Protein AF-A0A957MF34-F1 (afdb_monomer)

Sequence (124 aa):
MRLHYASLLFFAMLLAACTPAQPPREAPPSAVTADSTAGAGEATAAPEETQPAATESVAVELPTPTPAPPVEAIATLAPDAVQLRLEPAYQGFELPVFFTDAGDGSGRHFVVEKTGKIWVIDGG

Foldseek 3Di:
DVVVVVVVVVVVVVVVVPDDDDDDDDDDDDDDDDDDDDDDDDDDDDDDDDDDDDDPPDPPDDPDDDDDPPDPDDDDDDVVVDDDDDDDPDDDAAQWDDKDAPVPPQCWIWTAHPVRDIDIDGND

pLDDT: mean 78.26, std 16.1, range [44.41, 98.56]

Nearest PDB structures (foldseek):
  1j9o-assembly1_A  TM=5.201E-01  e=4.264E+00  Homo sapiens
  7kra-assembly1_A  TM=6.208E-01  e=7.629E+00  Saccharomyces cerevisiae

Structure (mmCIF, N/CA/C/O backbone):
data_AF-A0A957MF34-F1
#
_entry.id   AF-A0A957MF34-F1
#
loop_
_atom_site.group_PDB
_atom_site.id
_atom_site.type_symbol
_atom_site.label_atom_id
_atom_site.label_alt_id
_atom_site.label_comp_id
_atom_site.label_asym_id
_atom_site.label_entity_id
_atom_site.label_seq_id
_atom_site.pdbx_PDB_ins_code
_atom_site.Cartn_x
_atom_site.Cartn_y
_atom_site.Cartn_z
_atom_site.occupancy
_atom_site.B_iso_or_equiv
_atom_site.auth_seq_id
_atom_site.auth_comp_id
_atom_site.auth_asym_id
_atom_site.auth_atom_id
_atom_site.pdbx_PDB_model_num
ATOM 1 N N . MET A 1 1 ? -51.744 -18.981 17.289 1.00 60.44 1 MET A N 1
ATOM 2 C CA . MET A 1 1 ? -51.470 -17.542 17.042 1.00 60.44 1 MET A CA 1
ATOM 3 C C . MET A 1 1 ? -50.810 -16.832 18.230 1.00 60.44 1 MET A C 1
ATOM 5 O O . MET A 1 1 ? -49.760 -16.241 18.027 1.00 60.44 1 MET A O 1
ATOM 9 N N . ARG A 1 2 ? -51.325 -16.929 19.469 1.00 66.88 2 ARG A N 1
ATOM 10 C CA . ARG A 1 2 ? -50.745 -16.235 20.648 1.00 66.88 2 ARG A CA 1
ATOM 11 C C . ARG A 1 2 ? -49.301 -16.635 21.008 1.00 66.88 2 ARG A C 1
ATOM 13 O O . ARG A 1 2 ? -48.509 -15.773 21.364 1.00 66.88 2 ARG A O 1
ATOM 20 N N . LEU A 1 3 ? -48.938 -17.910 20.839 1.00 68.06 3 LEU A N 1
ATOM 21 C CA . LEU A 1 3 ? -47.586 -18.410 21.146 1.00 68.06 3 LEU A CA 1
ATOM 22 C C . LEU A 1 3 ? -46.520 -17.940 20.136 1.00 68.06 3 LEU A C 1
ATOM 24 O O . LEU A 1 3 ? -45.370 -17.725 20.500 1.00 68.06 3 LEU A O 1
ATOM 28 N N . HIS A 1 4 ? -46.915 -17.724 18.877 1.00 70.00 4 HIS A N 1
ATOM 29 C CA . HIS A 1 4 ? -46.011 -17.224 17.835 1.00 70.00 4 HIS A CA 1
ATOM 30 C C . HIS A 1 4 ? -45.752 -15.722 18.012 1.00 70.00 4 HIS A C 1
ATOM 32 O O . HIS A 1 4 ? -44.627 -15.275 17.841 1.00 70.00 4 HIS A O 1
ATOM 38 N N . TYR A 1 5 ? -46.763 -14.962 18.452 1.00 76.12 5 TYR A N 1
ATOM 39 C CA . TYR A 1 5 ? -46.617 -13.544 18.798 1.00 76.12 5 TYR A CA 1
ATOM 40 C C . TYR A 1 5 ? -45.662 -13.319 19.978 1.00 76.12 5 TYR A C 1
ATOM 42 O O . TYR A 1 5 ? -44.847 -12.402 19.941 1.00 76.12 5 TYR A O 1
ATOM 50 N N . ALA A 1 6 ? -45.727 -14.179 21.001 1.00 76.06 6 ALA A N 1
ATOM 51 C CA . ALA A 1 6 ? -44.816 -14.118 22.143 1.00 76.06 6 ALA A CA 1
ATOM 52 C C . ALA A 1 6 ? -43.359 -14.402 21.735 1.00 76.06 6 ALA A C 1
ATOM 54 O O . ALA A 1 6 ? -42.451 -13.702 22.174 1.00 76.06 6 ALA A O 1
ATOM 55 N N . SER A 1 7 ? -43.141 -15.377 20.845 1.00 76.50 7 SER A N 1
ATOM 56 C CA . SER A 1 7 ? -41.809 -15.691 20.312 1.00 76.50 7 SER A CA 1
ATOM 57 C C . SER A 1 7 ? -41.245 -14.555 19.447 1.00 76.50 7 SER A C 1
ATOM 59 O O . SER A 1 7 ? -40.072 -14.211 19.584 1.00 76.50 7 SER A O 1
ATOM 61 N N . LEU A 1 8 ? -42.087 -13.912 18.630 1.00 80.56 8 LEU A N 1
ATOM 62 C CA . LEU A 1 8 ? -41.690 -12.784 17.780 1.00 80.56 8 LEU A CA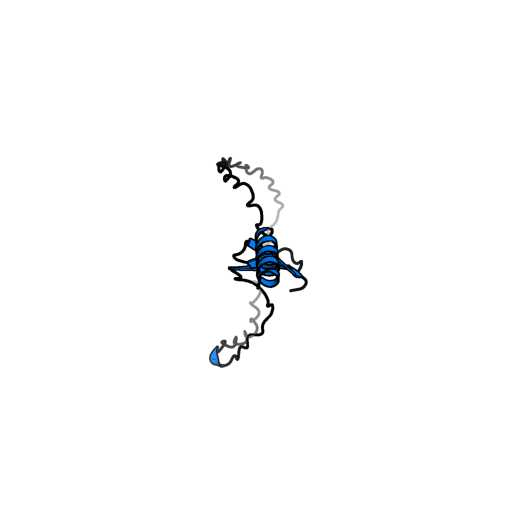 1
ATOM 63 C C . LEU A 1 8 ? -41.318 -11.538 18.601 1.00 80.56 8 LEU A C 1
ATOM 65 O O . LEU A 1 8 ? -40.323 -10.880 18.307 1.00 80.56 8 LEU A O 1
ATOM 69 N N . LEU A 1 9 ? -42.072 -11.251 19.670 1.00 80.12 9 LEU A N 1
ATOM 70 C CA . LEU A 1 9 ? -41.762 -10.161 20.601 1.00 80.12 9 LEU A CA 1
ATOM 71 C C . LEU A 1 9 ? -40.455 -10.402 21.366 1.00 80.12 9 LEU A C 1
ATOM 73 O O . LEU A 1 9 ? -39.671 -9.473 21.544 1.00 80.12 9 LEU A O 1
ATOM 77 N N . PHE A 1 10 ? -40.194 -11.643 21.782 1.00 77.31 10 PHE A N 1
ATOM 78 C CA . PHE A 1 10 ? -38.958 -11.987 22.487 1.00 77.31 10 PHE A CA 1
ATOM 79 C C . PHE A 1 10 ? -37.729 -11.856 21.575 1.00 77.31 10 PHE A C 1
ATOM 81 O O . PHE A 1 10 ? -36.713 -11.295 21.980 1.00 77.31 10 PHE A O 1
ATOM 88 N N . PHE A 1 11 ? -37.842 -12.292 20.316 1.00 77.31 11 PHE A N 1
ATOM 89 C CA . PHE A 1 11 ? -36.766 -12.165 19.331 1.00 77.31 11 PHE A CA 1
ATOM 90 C C . PHE A 1 11 ? -36.462 -10.696 18.986 1.00 77.31 11 PHE A C 1
ATOM 92 O O . PHE A 1 11 ? -35.298 -10.312 18.897 1.00 77.31 11 PHE A O 1
ATOM 99 N N . ALA A 1 12 ? -37.492 -9.848 18.879 1.00 77.50 12 ALA A N 1
ATOM 100 C CA . ALA A 1 12 ? -37.321 -8.410 18.658 1.00 77.50 12 ALA A CA 1
ATOM 101 C C . ALA A 1 12 ? -36.610 -7.702 19.830 1.00 77.50 12 ALA A C 1
ATOM 103 O O . ALA A 1 12 ? -35.787 -6.817 19.603 1.00 77.50 12 ALA A O 1
ATOM 104 N N . MET A 1 13 ? -36.874 -8.118 21.075 1.00 72.94 13 MET A N 1
ATOM 105 C CA . MET A 1 13 ? -36.189 -7.605 22.273 1.00 72.94 13 MET A CA 1
ATOM 106 C C . MET A 1 13 ? -34.694 -7.970 22.298 1.00 72.94 13 MET A C 1
ATOM 108 O O . MET A 1 13 ? -33.869 -7.145 22.682 1.00 72.94 13 MET A O 1
ATOM 112 N N . LEU A 1 14 ? -34.329 -9.173 21.839 1.00 71.31 14 LEU A N 1
ATOM 113 C CA . LEU A 1 14 ? -32.932 -9.624 21.769 1.00 71.31 14 LEU A CA 1
ATOM 114 C C . LEU A 1 14 ? -32.097 -8.861 20.726 1.00 71.31 14 LEU A C 1
ATOM 116 O O . LEU A 1 14 ? -30.909 -8.645 20.947 1.00 71.31 14 LEU A O 1
ATOM 120 N N . LEU A 1 15 ? -32.707 -8.404 19.629 1.00 67.00 15 LEU A N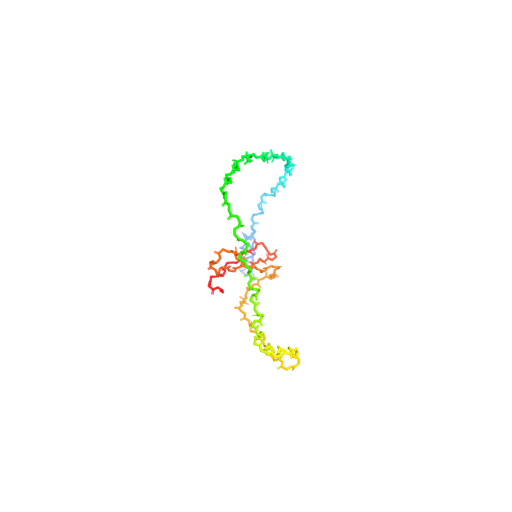 1
ATOM 121 C CA . LEU A 1 15 ? -32.020 -7.637 18.578 1.00 67.00 15 LEU A CA 1
ATOM 122 C C . LEU A 1 15 ? -31.691 -6.188 18.987 1.00 67.00 15 LEU A C 1
ATOM 124 O O . LEU A 1 15 ? -30.749 -5.606 18.455 1.00 67.00 15 LEU A O 1
ATOM 128 N N . ALA A 1 16 ? -32.420 -5.601 19.943 1.00 62.84 16 ALA A N 1
ATOM 129 C CA . ALA A 1 16 ? -32.213 -4.213 20.374 1.00 62.84 16 ALA A CA 1
ATOM 130 C C . ALA A 1 16 ? -31.030 -4.025 21.348 1.00 62.84 16 ALA A C 1
ATOM 132 O O . ALA A 1 16 ? -30.572 -2.901 21.555 1.00 62.84 16 ALA A O 1
ATOM 133 N N . ALA A 1 17 ? -30.508 -5.108 21.934 1.00 59.56 17 ALA A N 1
ATOM 134 C CA . ALA A 1 17 ? -29.443 -5.049 22.938 1.00 59.56 17 ALA A CA 1
ATOM 135 C C . ALA A 1 17 ? -28.027 -4.856 22.354 1.00 59.56 17 ALA A C 1
ATOM 137 O O . ALA A 1 17 ? -27.085 -4.613 23.104 1.00 59.56 17 ALA A O 1
ATOM 138 N N . CYS A 1 18 ? -27.857 -4.923 21.030 1.00 60.84 18 CYS A N 1
ATOM 139 C CA . CYS A 1 18 ? -26.551 -4.807 20.371 1.00 60.84 18 CYS A CA 1
ATOM 140 C C . CYS A 1 18 ? -26.233 -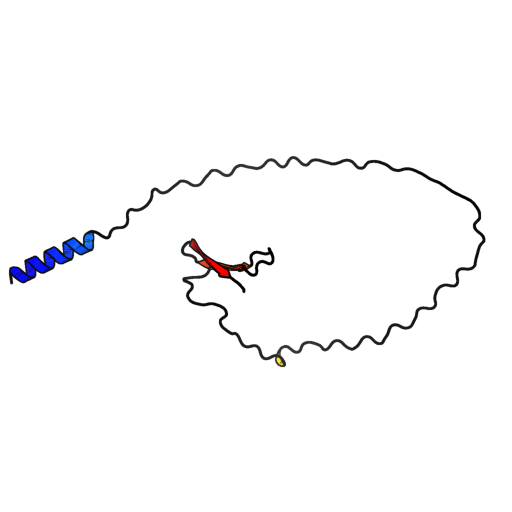3.387 19.870 1.00 60.84 18 CYS A C 1
ATOM 142 O O . CYS A 1 18 ? -25.591 -3.235 18.834 1.00 60.84 18 CYS A O 1
ATOM 144 N N . THR A 1 19 ? -26.665 -2.339 20.580 1.00 77.00 19 THR A N 1
ATOM 145 C CA . THR A 1 19 ? -26.229 -0.966 20.261 1.00 77.00 19 THR A CA 1
ATOM 146 C C . THR A 1 19 ? -24.851 -0.705 20.881 1.00 77.00 19 TH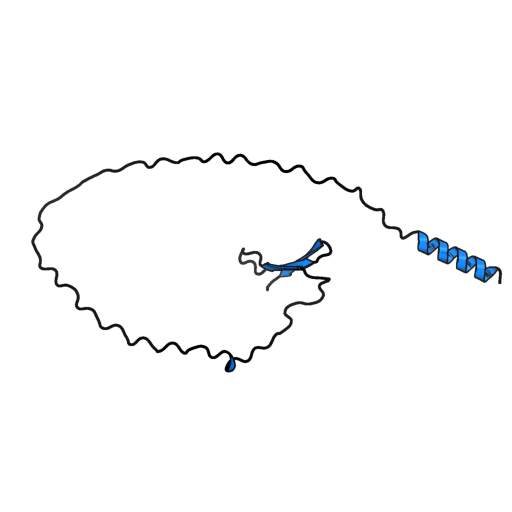R A C 1
ATOM 148 O O . THR A 1 19 ? -24.753 -0.667 22.110 1.00 77.00 19 THR A O 1
ATOM 151 N N . PRO A 1 20 ? -23.777 -0.518 20.087 1.00 73.00 20 PRO A N 1
ATOM 152 C CA . PRO A 1 20 ? -22.481 -0.125 20.625 1.00 73.00 20 PRO A CA 1
ATOM 153 C C . PRO A 1 20 ? -22.557 1.307 21.175 1.00 73.00 20 PRO A C 1
ATOM 155 O O . PRO A 1 20 ? -23.046 2.220 20.510 1.00 73.00 20 PRO A O 1
ATOM 158 N N . ALA A 1 21 ? -22.077 1.505 22.404 1.00 74.00 21 ALA A N 1
ATOM 159 C CA . ALA A 1 21 ? -21.978 2.821 23.023 1.00 74.00 21 ALA A CA 1
ATOM 160 C C . ALA A 1 21 ? -20.999 3.703 22.229 1.00 74.00 21 ALA A C 1
ATOM 162 O O . ALA A 1 21 ? -19.843 3.332 22.030 1.00 74.00 21 ALA A O 1
ATOM 163 N N . GLN A 1 22 ? -21.460 4.867 21.766 1.00 73.12 22 GLN A N 1
ATOM 164 C CA . GLN A 1 22 ? -20.626 5.809 21.023 1.00 73.12 22 GLN A CA 1
ATOM 165 C C . GLN A 1 22 ? -19.623 6.472 21.987 1.00 73.12 22 GLN A C 1
ATOM 167 O O . GLN A 1 22 ? -20.059 7.064 22.979 1.00 73.12 22 GLN A O 1
ATOM 172 N N . PRO A 1 23 ? -18.301 6.378 21.746 1.00 75.00 23 PRO A N 1
ATOM 173 C CA . PRO A 1 23 ? -17.313 6.982 22.630 1.00 75.00 23 PRO A CA 1
ATOM 174 C C . PRO A 1 23 ? -17.420 8.519 22.620 1.00 75.00 23 PRO A C 1
ATOM 176 O O . PRO A 1 23 ? -17.862 9.101 21.621 1.00 75.00 23 PRO A O 1
ATOM 179 N N . PRO A 1 24 ? -17.023 9.196 23.715 1.00 74.38 24 PRO A N 1
ATOM 180 C CA . PRO A 1 24 ? -16.998 10.652 23.779 1.00 74.38 24 PRO A CA 1
ATOM 181 C C . PRO A 1 24 ? -16.121 11.223 22.661 1.00 74.38 24 PRO A C 1
ATOM 183 O O . PRO A 1 24 ? -14.983 10.800 22.471 1.00 74.38 24 PRO A O 1
ATOM 186 N N . ARG A 1 25 ? -16.655 12.187 21.907 1.00 69.88 25 ARG A N 1
ATOM 187 C CA . ARG A 1 25 ? -15.915 12.898 20.861 1.00 69.88 25 ARG A CA 1
ATOM 188 C C . ARG A 1 25 ? -14.901 13.831 21.525 1.00 69.88 25 ARG A C 1
ATOM 190 O O . ARG A 1 25 ? -15.280 14.887 22.023 1.00 69.88 25 ARG A O 1
ATOM 197 N N . GLU A 1 26 ? -13.637 13.430 21.541 1.00 69.19 26 GLU A N 1
ATOM 198 C CA . GLU A 1 26 ? -12.528 14.249 22.032 1.00 69.19 26 GLU A CA 1
ATOM 199 C C . GLU A 1 26 ? -12.238 15.390 21.040 1.00 69.19 26 GLU A C 1
ATOM 201 O O . GLU A 1 26 ? -12.241 15.198 19.820 1.00 69.19 26 GLU A O 1
ATOM 206 N N . ALA A 1 27 ? -12.087 16.610 21.558 1.00 75.38 27 ALA A N 1
ATOM 207 C CA . ALA A 1 27 ? -11.806 17.795 20.753 1.00 75.38 27 ALA A CA 1
ATOM 208 C C . ALA A 1 27 ? -10.333 17.794 20.293 1.00 75.38 27 ALA A C 1
ATOM 210 O O . ALA A 1 27 ? -9.466 17.371 21.057 1.00 75.38 27 ALA A O 1
ATOM 211 N N . PRO A 1 28 ? -10.024 18.268 19.071 1.00 74.88 28 PRO A N 1
ATOM 212 C CA . PRO A 1 28 ? -8.652 18.285 18.573 1.00 74.88 28 PRO A CA 1
ATOM 213 C C . PRO A 1 28 ? -7.764 19.239 19.396 1.00 74.88 28 PRO A C 1
ATOM 215 O O . PRO A 1 28 ? -8.231 20.315 19.783 1.00 74.88 28 PRO A O 1
ATOM 218 N N . PRO A 1 29 ? -6.487 18.886 19.641 1.00 72.25 29 PRO A N 1
ATOM 219 C CA . PRO A 1 29 ? -5.558 19.757 20.348 1.00 72.25 29 PRO A CA 1
ATOM 220 C C . PRO A 1 29 ? -5.201 20.989 19.505 1.00 72.25 29 PRO A C 1
ATOM 222 O O . PRO A 1 29 ? -4.958 20.895 18.300 1.00 72.25 29 PRO A O 1
ATOM 225 N N . SER A 1 30 ? -5.136 22.149 20.160 1.00 70.19 30 SER A N 1
ATOM 226 C CA . SER A 1 30 ? -4.608 23.384 19.579 1.00 70.19 30 SER A CA 1
ATOM 227 C C . SER A 1 30 ? -3.134 23.204 19.215 1.00 70.19 30 SER A C 1
ATOM 229 O O . SER A 1 30 ? -2.320 22.836 20.061 1.00 70.19 30 SER A O 1
ATOM 231 N N . ALA A 1 31 ? -2.793 23.471 17.955 1.00 66.06 31 ALA A N 1
ATOM 232 C CA . ALA A 1 31 ? -1.422 23.413 17.467 1.00 66.06 31 ALA A CA 1
ATOM 233 C C . ALA A 1 31 ? -0.534 24.439 18.195 1.00 66.06 31 ALA A C 1
ATOM 235 O O . ALA A 1 31 ? -0.864 25.624 18.264 1.00 66.06 31 ALA A O 1
ATOM 236 N N . VAL A 1 32 ? 0.602 23.976 18.718 1.00 63.28 32 VAL A N 1
ATOM 237 C CA . VAL A 1 32 ? 1.666 24.814 19.281 1.00 63.28 32 VAL A CA 1
ATOM 238 C C . VAL A 1 32 ? 2.581 25.248 18.135 1.00 63.28 32 VAL A C 1
ATOM 240 O O . VAL A 1 32 ? 3.180 24.411 17.464 1.00 63.28 32 VAL A O 1
ATOM 243 N N . THR A 1 33 ? 2.690 26.555 17.900 1.00 54.66 33 THR A N 1
ATOM 244 C CA . THR A 1 33 ? 3.714 27.159 17.036 1.00 54.66 33 THR A CA 1
ATOM 245 C C . THR A 1 33 ? 5.091 26.954 17.662 1.00 54.66 33 THR A C 1
ATOM 247 O O . THR A 1 33 ? 5.365 27.489 18.734 1.00 54.66 33 THR A O 1
ATOM 250 N N . ALA A 1 34 ? 5.947 26.172 17.003 1.00 56.66 34 ALA A N 1
ATOM 251 C CA . ALA A 1 34 ? 7.350 26.036 17.373 1.00 56.66 34 ALA A CA 1
ATOM 252 C C . ALA A 1 34 ? 8.137 27.264 16.888 1.00 56.66 34 ALA A C 1
ATOM 254 O O . ALA A 1 34 ? 8.121 27.592 15.702 1.00 56.66 34 ALA A O 1
ATOM 255 N N . ASP A 1 35 ? 8.806 27.930 17.825 1.00 52.84 35 ASP A N 1
ATOM 256 C CA . ASP A 1 35 ? 9.726 29.038 17.587 1.00 52.84 35 ASP A CA 1
ATOM 257 C C . ASP A 1 35 ? 11.104 28.470 17.198 1.00 52.84 35 ASP A C 1
ATOM 259 O O . ASP A 1 35 ? 11.751 27.764 17.977 1.00 52.84 35 ASP A O 1
ATOM 263 N N . SER A 1 36 ? 11.532 28.709 15.956 1.00 55.38 36 SER A N 1
ATOM 264 C CA . SER A 1 36 ? 12.834 28.273 15.440 1.00 55.38 36 SER A CA 1
ATOM 265 C C . SER A 1 36 ? 13.924 29.250 15.873 1.00 55.38 36 SER A C 1
ATOM 267 O O . SER A 1 36 ? 14.225 30.222 15.185 1.00 55.38 36 SER A O 1
ATOM 269 N N . THR A 1 37 ? 14.579 28.947 16.993 1.00 62.06 37 THR A N 1
ATOM 270 C CA . THR A 1 37 ? 15.849 29.581 17.364 1.00 62.06 37 THR A CA 1
ATOM 271 C C . THR A 1 37 ? 16.985 28.966 16.541 1.00 62.06 37 THR A C 1
ATOM 273 O O . THR A 1 37 ? 17.431 27.849 16.801 1.00 62.06 37 THR A O 1
ATOM 276 N N . ALA A 1 38 ? 17.440 29.694 15.519 1.00 53.16 38 ALA A N 1
ATOM 277 C CA . ALA A 1 38 ? 18.620 29.360 14.730 1.00 53.16 38 ALA A CA 1
ATOM 278 C C . ALA A 1 38 ? 19.896 29.648 15.541 1.00 53.16 38 ALA A C 1
ATOM 280 O O . ALA A 1 38 ? 20.278 30.800 15.737 1.00 53.16 38 ALA A O 1
ATOM 281 N N . GLY A 1 39 ? 20.554 28.590 16.018 1.00 44.41 39 GLY A N 1
ATOM 282 C CA . GLY A 1 39 ? 21.888 28.664 16.608 1.00 44.41 39 GLY A CA 1
ATOM 283 C C . GLY A 1 39 ? 22.958 28.689 15.519 1.00 44.41 39 GLY A C 1
ATOM 284 O O . GLY A 1 39 ? 23.248 27.662 14.910 1.00 44.41 39 GLY A O 1
ATOM 285 N N . ALA A 1 40 ? 23.535 29.867 15.283 1.00 55.75 40 ALA A N 1
ATOM 286 C CA . ALA A 1 40 ? 24.759 30.046 14.515 1.00 55.75 40 ALA A CA 1
ATOM 287 C C . ALA A 1 40 ? 25.951 29.517 15.330 1.00 55.75 40 ALA A C 1
ATOM 289 O O . ALA A 1 40 ? 26.247 30.031 16.407 1.00 55.75 40 ALA A O 1
ATOM 290 N N . GLY A 1 41 ? 26.606 28.472 14.822 1.00 46.25 41 GLY A N 1
ATOM 291 C CA . GLY A 1 41 ? 27.872 27.956 15.339 1.00 46.25 41 GLY A CA 1
ATOM 292 C C . GLY A 1 41 ? 29.033 28.491 14.509 1.00 46.25 41 GLY A C 1
ATOM 293 O O . GLY A 1 41 ? 29.186 28.125 13.347 1.00 46.25 41 GLY A O 1
ATOM 294 N N . GLU A 1 42 ? 29.800 29.385 15.124 1.00 51.28 42 GLU A N 1
ATOM 295 C CA . GLU A 1 42 ? 31.003 30.056 14.629 1.00 51.28 42 GLU A CA 1
ATOM 296 C C . GLU A 1 42 ? 32.123 29.094 14.202 1.00 51.28 42 GLU A C 1
ATOM 298 O O . GLU A 1 42 ? 32.435 28.113 14.879 1.00 51.28 42 GLU A O 1
ATOM 303 N N . ALA A 1 43 ? 32.771 29.438 13.087 1.00 53.78 43 ALA A N 1
ATOM 304 C CA . ALA A 1 43 ? 34.015 28.843 12.620 1.00 53.78 43 ALA A CA 1
ATOM 305 C C . ALA A 1 43 ? 35.188 29.270 13.520 1.00 53.78 43 ALA A C 1
ATOM 307 O O . ALA A 1 43 ? 35.306 30.438 13.886 1.00 53.78 43 ALA A O 1
ATOM 308 N N . THR A 1 44 ? 36.085 28.338 13.851 1.00 50.28 44 THR A N 1
ATOM 309 C CA . THR A 1 44 ? 37.306 28.614 14.621 1.00 50.28 44 THR A CA 1
ATOM 310 C C . THR A 1 44 ? 38.505 27.829 14.081 1.00 50.28 44 THR A C 1
ATOM 312 O O . THR A 1 44 ? 38.455 26.610 13.949 1.00 50.28 44 THR A O 1
ATOM 315 N N . ALA A 1 45 ? 39.573 28.607 13.862 1.00 48.88 45 ALA A N 1
ATOM 316 C CA . ALA A 1 45 ? 41.009 28.302 13.874 1.00 48.88 45 ALA A CA 1
ATOM 317 C C . ALA A 1 45 ? 41.690 27.593 12.677 1.00 48.88 45 ALA A C 1
ATOM 319 O O . ALA A 1 45 ? 41.753 26.372 12.581 1.00 48.88 45 ALA A O 1
ATOM 320 N N . ALA A 1 46 ? 42.355 28.421 11.858 1.00 57.91 46 ALA A N 1
ATOM 321 C CA . ALA A 1 46 ? 43.774 28.264 11.476 1.00 57.91 46 ALA A CA 1
ATOM 322 C C . ALA A 1 46 ? 44.671 28.623 12.699 1.00 57.91 46 ALA A C 1
ATOM 324 O O . ALA A 1 46 ? 44.122 29.287 13.586 1.00 57.91 46 ALA A O 1
ATOM 325 N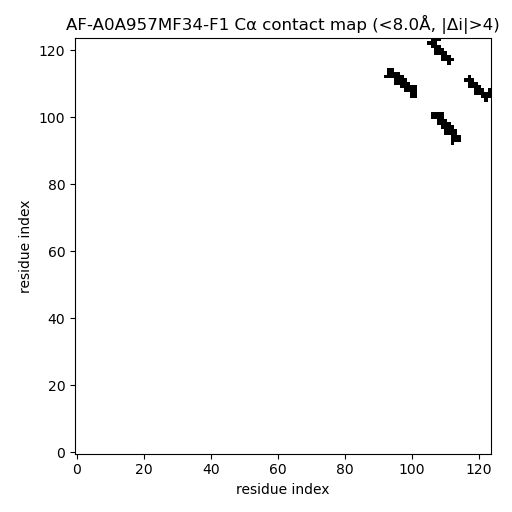 N . PRO A 1 47 ? 45.987 28.296 12.810 1.00 57.28 47 PRO A N 1
ATOM 326 C CA . PRO A 1 47 ? 47.007 28.166 11.747 1.00 57.28 47 PRO A CA 1
ATOM 327 C C . PRO A 1 47 ? 48.042 27.021 11.956 1.00 57.28 47 PRO A C 1
ATOM 329 O O . PRO A 1 47 ? 48.062 26.397 13.004 1.00 57.28 47 PRO A O 1
ATOM 332 N N . GLU A 1 48 ? 48.928 26.766 10.984 1.00 52.91 48 GLU A N 1
ATOM 333 C CA . GLU A 1 48 ? 50.396 26.824 11.179 1.00 52.91 48 GLU A CA 1
ATOM 334 C C . GLU A 1 48 ? 51.140 26.485 9.880 1.00 52.91 48 GLU A C 1
ATOM 336 O O . GLU A 1 48 ? 50.974 25.430 9.270 1.00 52.91 48 GLU A O 1
ATOM 341 N N . GLU A 1 49 ? 51.968 27.436 9.467 1.00 55.84 49 GLU A N 1
ATOM 342 C CA . GLU A 1 49 ? 52.848 27.392 8.313 1.00 55.84 49 GLU A CA 1
ATOM 343 C C . GLU A 1 49 ? 54.192 26.813 8.778 1.00 55.84 49 GLU A C 1
ATOM 345 O O . GLU A 1 49 ? 54.905 27.423 9.571 1.00 55.84 49 GLU A O 1
ATOM 350 N N . THR A 1 50 ? 54.536 25.609 8.319 1.00 46.19 50 THR A N 1
ATOM 351 C CA . THR A 1 50 ? 55.886 25.045 8.452 1.00 46.19 50 THR A CA 1
ATOM 352 C C . THR A 1 50 ? 56.429 24.801 7.055 1.00 46.19 50 THR A C 1
ATOM 354 O O . THR A 1 50 ? 56.024 23.866 6.367 1.00 46.19 50 THR A O 1
ATOM 357 N N . GLN A 1 51 ? 57.351 25.663 6.635 1.00 65.44 51 GLN A N 1
ATOM 358 C CA . GLN A 1 51 ? 58.134 25.507 5.418 1.00 65.44 51 GLN A CA 1
ATOM 359 C C . GLN A 1 51 ? 59.500 24.908 5.768 1.00 65.44 51 GLN A C 1
ATOM 361 O O . GLN A 1 51 ? 60.251 25.500 6.545 1.00 65.44 51 GLN A O 1
ATOM 366 N N . PRO A 1 52 ? 59.869 23.779 5.146 1.00 57.09 52 PRO A N 1
ATOM 367 C CA . PRO A 1 52 ? 61.271 23.507 4.861 1.00 57.09 52 PRO A CA 1
ATOM 368 C C . PRO A 1 52 ? 61.525 23.411 3.351 1.00 57.09 52 PRO A C 1
ATOM 370 O O . PRO A 1 52 ? 60.926 22.606 2.650 1.00 57.09 52 PRO A O 1
ATOM 373 N N . ALA A 1 53 ? 62.435 24.280 2.908 1.00 56.94 53 ALA A N 1
ATOM 374 C CA . ALA A 1 53 ? 63.554 24.064 1.990 1.00 56.94 53 ALA A CA 1
ATOM 375 C C . ALA A 1 53 ? 63.445 23.117 0.769 1.00 56.94 53 ALA A C 1
ATOM 377 O O . ALA A 1 53 ? 63.141 21.936 0.871 1.00 56.94 53 ALA A O 1
ATOM 378 N N . ALA A 1 54 ? 63.980 23.665 -0.333 1.00 59.09 54 ALA A N 1
ATOM 379 C CA . ALA A 1 54 ? 64.568 23.005 -1.502 1.00 59.09 54 ALA A CA 1
ATOM 380 C C . ALA A 1 54 ? 63.600 22.384 -2.523 1.00 59.09 54 ALA A C 1
ATOM 382 O O . ALA A 1 54 ? 63.388 21.177 -2.578 1.00 59.09 54 ALA A O 1
ATOM 383 N N . THR A 1 55 ? 63.116 23.225 -3.440 1.00 53.25 55 THR A N 1
ATOM 384 C CA . THR A 1 55 ? 62.567 22.773 -4.723 1.00 53.25 55 THR A CA 1
ATOM 385 C C . THR A 1 55 ? 63.720 22.498 -5.690 1.00 53.25 55 THR A C 1
ATOM 387 O O . THR A 1 55 ? 64.126 23.366 -6.463 1.00 53.25 55 THR A O 1
ATOM 390 N N . GLU A 1 56 ? 64.262 21.282 -5.652 1.00 64.94 56 GLU A N 1
ATOM 391 C CA . GLU A 1 56 ? 64.886 20.715 -6.845 1.00 64.94 56 GLU A CA 1
ATOM 392 C C . GLU A 1 56 ? 63.785 20.548 -7.898 1.00 64.94 56 GLU A C 1
ATOM 394 O O . GLU A 1 56 ? 62.793 19.847 -7.690 1.00 64.94 56 GLU A O 1
ATOM 399 N N . SER A 1 57 ? 63.928 21.253 -9.020 1.00 64.75 57 SER A N 1
ATOM 400 C CA . SER A 1 57 ? 63.032 21.144 -10.169 1.00 64.75 57 SER A CA 1
ATOM 401 C C . SER A 1 57 ? 63.288 19.817 -10.877 1.00 64.75 57 SER A C 1
ATOM 403 O O . SER A 1 57 ? 63.946 19.762 -11.915 1.00 64.75 57 SER A O 1
ATOM 405 N N . VAL A 1 58 ? 62.763 18.738 -10.304 1.00 64.00 58 VAL A N 1
ATOM 406 C CA . VAL A 1 58 ? 62.579 17.476 -11.012 1.00 64.00 58 VAL A CA 1
ATOM 407 C C . VAL A 1 58 ? 61.470 17.711 -12.030 1.00 64.00 58 VAL A C 1
ATOM 409 O O . VAL A 1 58 ? 60.350 18.070 -11.669 1.00 64.00 58 VAL A O 1
ATOM 412 N N . ALA A 1 59 ? 61.790 17.559 -13.313 1.00 68.62 59 ALA A N 1
ATOM 413 C CA . ALA A 1 59 ? 60.786 17.542 -14.363 1.00 68.62 59 ALA A CA 1
ATOM 414 C C . ALA A 1 59 ? 59.822 16.382 -14.079 1.00 68.62 59 ALA A C 1
ATOM 416 O O . ALA A 1 59 ? 60.179 15.214 -14.224 1.00 68.62 59 ALA A O 1
ATOM 417 N N . VAL A 1 60 ? 58.620 16.712 -13.605 1.00 65.25 60 VAL A N 1
ATOM 418 C CA . VAL A 1 60 ? 57.534 15.751 -13.428 1.00 65.25 60 VAL A CA 1
ATOM 419 C C . VAL A 1 60 ? 57.049 15.393 -14.825 1.00 65.25 60 VAL A C 1
ATOM 421 O O . VAL A 1 60 ? 56.370 16.187 -15.476 1.00 65.25 60 VAL A O 1
ATOM 424 N N . GLU A 1 61 ? 57.435 14.217 -15.310 1.00 71.12 61 GLU A N 1
ATOM 425 C CA . GLU A 1 61 ? 56.807 13.652 -16.496 1.00 71.12 61 GLU A CA 1
ATOM 426 C C . GLU A 1 61 ? 55.326 13.417 -16.183 1.00 71.12 61 GLU A C 1
ATOM 428 O O . GLU A 1 61 ? 54.971 12.689 -15.253 1.00 71.12 61 GLU A O 1
ATOM 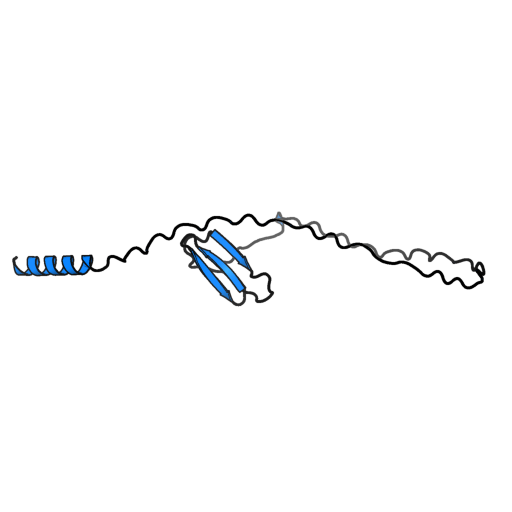433 N N . LEU A 1 62 ? 54.452 14.100 -16.926 1.00 75.69 62 LEU A N 1
ATOM 434 C CA . LEU A 1 62 ? 53.013 13.896 -16.824 1.00 75.69 62 LEU A CA 1
ATOM 435 C C . LEU A 1 62 ? 52.716 12.450 -17.244 1.00 75.69 62 LEU A C 1
ATOM 437 O O . LEU A 1 62 ? 53.178 12.041 -18.313 1.00 75.69 62 LEU A O 1
ATOM 441 N N . PRO A 1 63 ? 51.946 11.673 -16.462 1.00 77.06 63 PRO A N 1
ATOM 442 C CA . PRO A 1 63 ? 51.567 10.337 -16.886 1.00 77.06 63 PRO A CA 1
ATOM 443 C C . PRO A 1 63 ? 50.832 10.428 -18.226 1.00 77.06 63 PRO A C 1
ATOM 445 O O . PRO A 1 63 ? 49.842 11.151 -18.361 1.00 77.06 63 PRO A O 1
ATOM 448 N N . THR A 1 64 ? 51.320 9.690 -19.222 1.00 80.50 64 THR A N 1
ATOM 449 C CA . THR A 1 64 ? 50.602 9.489 -20.481 1.00 80.50 64 THR A CA 1
ATOM 450 C C . THR A 1 64 ? 49.236 8.888 -20.149 1.00 80.50 64 THR A C 1
ATOM 452 O O . THR A 1 64 ? 49.197 7.871 -19.450 1.00 80.50 64 THR A O 1
ATOM 455 N N . PRO A 1 65 ? 48.111 9.477 -20.601 1.00 78.06 65 PRO A N 1
ATOM 456 C CA . PRO A 1 65 ? 46.798 8.925 -20.309 1.00 78.06 65 PRO A CA 1
ATOM 457 C C . PRO A 1 65 ? 4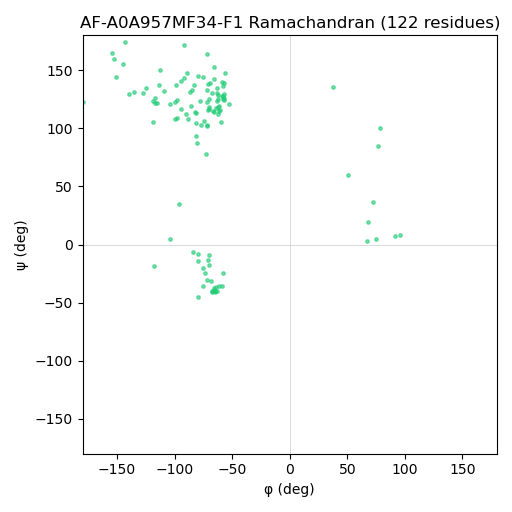6.713 7.515 -20.894 1.00 78.06 65 PRO A C 1
ATOM 459 O O . PRO A 1 65 ? 46.786 7.322 -22.109 1.00 78.06 65 PRO A O 1
ATOM 462 N N . THR A 1 66 ? 46.578 6.522 -20.017 1.00 84.75 66 THR A N 1
ATOM 463 C CA . THR A 1 66 ? 46.267 5.150 -20.415 1.00 84.75 66 THR A CA 1
ATOM 464 C C . THR A 1 66 ? 44.941 5.174 -21.176 1.00 84.75 66 THR A C 1
ATOM 466 O O . THR A 1 66 ? 43.973 5.740 -20.657 1.00 84.75 66 THR A O 1
ATOM 469 N N . PRO A 1 67 ? 44.860 4.601 -22.392 1.00 79.44 67 PRO A N 1
ATOM 470 C CA . PRO A 1 67 ? 43.608 4.554 -23.131 1.00 79.44 67 PRO A CA 1
ATOM 471 C C . PRO A 1 67 ? 42.549 3.859 -22.277 1.00 79.44 67 PRO A C 1
ATOM 473 O O . PRO A 1 67 ? 42.756 2.741 -21.799 1.00 79.44 67 PRO A O 1
ATOM 476 N N . ALA A 1 68 ? 41.429 4.548 -22.057 1.00 81.56 68 ALA A N 1
ATOM 477 C CA . ALA A 1 68 ? 40.291 3.959 -21.376 1.00 81.56 68 ALA A CA 1
ATOM 478 C C . ALA A 1 68 ? 39.822 2.728 -22.172 1.00 81.56 68 ALA A C 1
ATOM 480 O O . ALA A 1 68 ? 39.817 2.773 -23.410 1.00 81.56 68 ALA A O 1
ATOM 481 N N . PRO A 1 69 ? 39.446 1.629 -21.497 1.00 82.88 69 PRO A N 1
ATOM 482 C CA . PRO A 1 69 ? 38.864 0.488 -22.183 1.00 82.88 69 PRO A CA 1
ATOM 483 C C . PRO A 1 69 ? 37.627 0.944 -22.977 1.00 82.88 69 PRO A C 1
ATOM 485 O O . PRO A 1 69 ? 36.941 1.878 -22.545 1.00 82.88 69 PRO A O 1
ATOM 488 N N . PRO A 1 70 ? 37.329 0.314 -24.128 1.00 78.88 70 PRO A N 1
ATOM 489 C CA . PRO A 1 70 ? 36.108 0.593 -24.866 1.00 78.88 70 PRO A CA 1
ATOM 490 C C . PRO A 1 70 ? 34.912 0.458 -23.924 1.00 78.88 70 PRO A C 1
ATOM 492 O O . PRO A 1 70 ? 34.712 -0.594 -23.318 1.00 78.88 70 PRO A O 1
ATOM 495 N N . VAL A 1 71 ? 34.146 1.535 -23.764 1.00 77.81 71 VAL A N 1
ATOM 496 C CA . VAL A 1 71 ? 32.907 1.491 -22.989 1.00 77.81 71 VAL A CA 1
ATOM 497 C C . VAL A 1 71 ? 31.925 0.660 -23.805 1.00 77.81 71 VAL A C 1
ATOM 499 O O . VAL A 1 71 ? 31.602 1.031 -24.936 1.00 77.81 71 VAL A O 1
ATOM 502 N N . GLU A 1 72 ? 31.503 -0.488 -23.276 1.00 79.19 72 GLU A N 1
ATOM 503 C CA . GLU A 1 72 ? 30.501 -1.312 -23.947 1.00 79.19 72 GLU A CA 1
ATOM 504 C C . GLU A 1 72 ? 29.223 -0.497 -24.158 1.00 79.19 72 GLU A C 1
ATOM 506 O O . GLU A 1 72 ? 28.781 0.253 -23.282 1.00 79.19 72 GLU A O 1
ATOM 511 N N . ALA A 1 73 ? 28.648 -0.614 -25.356 1.00 76.06 73 ALA A N 1
ATOM 512 C CA . ALA A 1 73 ? 27.422 0.082 -25.696 1.00 76.06 73 ALA A CA 1
ATOM 513 C C . ALA A 1 73 ? 26.307 -0.382 -24.753 1.00 76.06 73 ALA A C 1
ATOM 515 O O . ALA A 1 73 ? 25.903 -1.545 -24.763 1.00 76.06 73 ALA A O 1
ATOM 516 N N . ILE A 1 74 ? 25.813 0.545 -23.937 1.00 76.81 74 ILE A N 1
ATOM 517 C CA . ILE A 1 74 ? 24.716 0.284 -23.014 1.00 76.81 74 ILE A CA 1
ATOM 518 C C . ILE A 1 74 ? 23.471 0.028 -23.864 1.00 76.81 74 ILE A C 1
ATOM 520 O O . ILE A 1 74 ? 23.024 0.906 -24.608 1.00 76.81 74 ILE A O 1
ATOM 524 N N . ALA A 1 75 ? 22.938 -1.191 -23.799 1.00 80.06 75 ALA A N 1
ATOM 525 C CA . ALA A 1 75 ? 21.736 -1.544 -24.536 1.00 80.06 75 ALA A CA 1
ATOM 526 C C . ALA A 1 75 ? 20.588 -0.611 -24.124 1.00 80.06 75 ALA A C 1
ATOM 528 O O . ALA A 1 75 ? 20.293 -0.443 -22.940 1.00 80.06 75 ALA A O 1
ATOM 529 N N . THR A 1 76 ? 19.943 0.013 -25.109 1.00 86.56 76 THR A N 1
ATOM 530 C CA . THR A 1 76 ? 18.757 0.834 -24.857 1.00 86.56 76 THR A CA 1
ATOM 531 C C . THR A 1 76 ? 17.603 -0.083 -24.462 1.00 86.56 76 THR A C 1
ATOM 533 O O . THR A 1 76 ? 17.279 -1.017 -25.196 1.00 86.56 76 THR A O 1
ATOM 536 N N . LEU A 1 77 ? 16.983 0.175 -23.307 1.00 86.56 77 LEU A N 1
ATOM 537 C CA . LEU A 1 77 ? 15.788 -0.547 -22.875 1.00 86.56 77 LEU A CA 1
ATOM 538 C C . LEU A 1 77 ? 14.661 -0.284 -23.880 1.00 86.56 77 LEU A C 1
ATOM 540 O O . LEU A 1 77 ? 14.167 0.838 -23.969 1.00 86.56 77 LEU A O 1
ATOM 544 N N . ALA A 1 78 ? 14.260 -1.311 -24.626 1.00 90.19 78 ALA A N 1
ATOM 545 C CA . ALA A 1 78 ? 13.073 -1.284 -25.471 1.00 90.19 78 ALA A CA 1
ATOM 546 C C . ALA A 1 78 ? 11.866 -1.726 -24.623 1.00 90.19 78 ALA A C 1
ATOM 548 O O . ALA A 1 78 ? 11.785 -2.913 -24.297 1.00 90.19 78 ALA A O 1
ATOM 549 N N . PRO A 1 79 ? 10.937 -0.825 -24.244 1.00 87.94 79 PRO A N 1
ATOM 550 C CA . PRO A 1 79 ? 9.832 -1.169 -23.344 1.00 87.94 79 PRO A CA 1
ATOM 551 C C . PRO A 1 79 ? 8.961 -2.303 -23.892 1.00 87.94 79 PRO A C 1
ATOM 553 O O . PRO A 1 79 ? 8.554 -3.184 -23.144 1.00 87.94 79 PRO A O 1
ATOM 556 N N . ASP A 1 80 ? 8.768 -2.331 -25.212 1.00 91.69 80 ASP A N 1
ATOM 557 C CA . ASP A 1 80 ? 7.956 -3.337 -25.906 1.00 91.69 80 ASP A CA 1
ATOM 558 C C . ASP A 1 80 ? 8.600 -4.736 -25.923 1.00 91.69 80 ASP A C 1
ATOM 560 O O . ASP A 1 80 ? 7.922 -5.733 -26.165 1.00 91.69 80 ASP A O 1
ATOM 564 N N . ALA A 1 81 ? 9.908 -4.830 -25.659 1.00 91.31 81 ALA A N 1
ATOM 565 C CA . ALA A 1 81 ? 10.617 -6.103 -25.531 1.00 91.31 81 ALA A CA 1
ATOM 566 C C . ALA A 1 81 ? 10.504 -6.704 -24.115 1.00 91.31 81 ALA A C 1
ATOM 568 O O . ALA A 1 81 ? 10.943 -7.835 -23.896 1.00 91.31 81 ALA A O 1
ATOM 569 N N . VAL A 1 82 ? 9.923 -5.975 -23.152 1.00 92.00 82 VAL A N 1
ATOM 570 C CA . VAL A 1 82 ? 9.757 -6.416 -21.763 1.00 92.00 82 VAL A CA 1
ATOM 571 C C . VAL A 1 82 ? 8.310 -6.824 -21.514 1.00 92.00 82 VAL A C 1
ATOM 573 O O . VAL A 1 82 ? 7.385 -6.026 -21.629 1.00 92.00 82 VAL A O 1
ATOM 576 N N . GLN A 1 83 ? 8.109 -8.076 -21.107 1.00 92.94 83 GLN A N 1
ATOM 577 C CA . GLN A 1 83 ? 6.808 -8.554 -20.645 1.00 92.94 83 GLN A CA 1
ATOM 578 C C . GLN A 1 83 ? 6.734 -8.442 -19.124 1.00 92.94 83 GLN A C 1
ATOM 580 O O . GLN A 1 83 ? 7.479 -9.108 -18.407 1.00 92.94 83 GLN A O 1
ATOM 585 N N . LEU A 1 84 ? 5.821 -7.606 -18.634 1.00 93.88 84 LEU A N 1
ATOM 586 C CA . LEU A 1 84 ? 5.541 -7.458 -17.210 1.00 93.88 84 LEU A CA 1
ATOM 587 C C . LEU A 1 84 ? 4.302 -8.268 -16.836 1.00 93.88 84 LEU A C 1
ATOM 589 O O . LEU A 1 84 ? 3.290 -8.245 -17.536 1.00 93.88 84 LEU A O 1
ATOM 593 N N . ARG A 1 85 ? 4.371 -8.952 -15.694 1.00 95.38 85 ARG A N 1
ATOM 594 C CA . ARG A 1 85 ? 3.228 -9.622 -15.076 1.00 95.38 85 ARG A CA 1
ATOM 595 C C . ARG A 1 85 ? 3.121 -9.169 -13.632 1.00 95.38 85 ARG A C 1
ATOM 597 O O . ARG A 1 85 ? 4.103 -9.198 -12.899 1.00 95.38 85 ARG A O 1
ATOM 604 N N . LEU A 1 86 ? 1.919 -8.766 -13.242 1.00 96.00 86 LEU A N 1
ATOM 605 C CA . LEU A 1 86 ? 1.614 -8.426 -11.861 1.00 96.00 86 LEU A CA 1
ATOM 606 C C . LEU A 1 86 ? 1.208 -9.694 -11.113 1.00 96.00 86 LEU A C 1
ATOM 608 O O . LEU A 1 86 ? 0.365 -10.459 -11.586 1.00 96.00 86 LEU A O 1
ATOM 612 N N . GLU A 1 87 ? 1.806 -9.896 -9.945 1.00 96.44 87 GLU A N 1
ATOM 613 C CA . GLU A 1 87 ? 1.397 -10.912 -8.982 1.00 96.44 87 GLU A CA 1
ATOM 614 C C . GLU A 1 87 ? 0.858 -10.216 -7.729 1.00 96.44 87 GLU A C 1
ATOM 616 O O . GLU A 1 87 ? 1.445 -9.226 -7.282 1.00 96.44 87 GLU A O 1
ATOM 621 N N . PRO A 1 88 ? -0.256 -10.691 -7.151 1.00 94.50 88 PRO A N 1
ATOM 622 C CA . PRO A 1 88 ? -0.700 -10.199 -5.857 1.00 94.50 88 PRO A CA 1
ATOM 623 C C . PRO A 1 88 ? 0.363 -10.486 -4.789 1.00 94.50 88 PRO A C 1
ATOM 625 O O . PRO A 1 88 ? 0.666 -11.645 -4.524 1.00 94.50 88 PRO A O 1
ATOM 628 N N . ALA A 1 89 ? 0.901 -9.438 -4.163 1.00 93.25 89 ALA A N 1
ATOM 629 C CA . ALA A 1 89 ? 1.803 -9.583 -3.018 1.00 93.25 89 ALA A CA 1
ATOM 630 C C . ALA A 1 89 ? 1.017 -9.843 -1.722 1.00 93.25 89 ALA A C 1
ATOM 632 O O . ALA A 1 89 ? 1.334 -10.749 -0.959 1.00 93.25 89 ALA A O 1
ATOM 633 N N . TYR A 1 90 ? -0.059 -9.078 -1.509 1.00 94.88 90 TYR A N 1
ATOM 634 C CA . TYR A 1 90 ? -0.899 -9.128 -0.313 1.00 94.88 90 TYR A CA 1
ATOM 635 C C . TYR A 1 90 ? -2.365 -8.876 -0.676 1.00 94.88 90 TYR A C 1
ATOM 637 O O . TYR A 1 90 ? -2.668 -8.239 -1.685 1.00 94.88 90 TYR A O 1
ATOM 645 N N . GLN A 1 91 ? -3.288 -9.369 0.147 1.00 95.81 91 GLN A N 1
ATOM 646 C CA . GLN A 1 91 ? -4.726 -9.307 -0.117 1.00 95.81 91 GLN A CA 1
ATOM 647 C C . GLN A 1 91 ? -5.530 -9.344 1.190 1.00 95.81 91 GLN A C 1
ATOM 649 O O . GLN A 1 91 ? -4.999 -9.696 2.239 1.00 95.81 91 GLN A O 1
ATOM 654 N N . GLY A 1 92 ? -6.815 -8.979 1.122 1.00 96.62 92 GLY A N 1
ATOM 655 C CA . GLY A 1 92 ? -7.722 -8.968 2.280 1.00 96.62 92 GLY A CA 1
ATOM 656 C C . GLY A 1 92 ? -7.876 -7.616 2.988 1.00 96.62 92 GLY A C 1
ATOM 657 O O . GLY A 1 92 ? -8.518 -7.561 4.032 1.00 96.62 92 GLY A O 1
ATOM 658 N N . PHE A 1 93 ? -7.326 -6.534 2.431 1.00 97.62 93 PHE A N 1
ATOM 659 C CA . PHE A 1 93 ? -7.474 -5.186 2.986 1.00 97.62 93 PHE A CA 1
ATOM 660 C C . PHE A 1 93 ? -8.818 -4.552 2.627 1.00 97.62 93 PHE A C 1
ATOM 662 O O . PHE A 1 93 ? -9.322 -4.696 1.511 1.00 97.62 93 PHE A O 1
ATOM 669 N N . GLU A 1 94 ? -9.356 -3.775 3.555 1.00 98.31 94 GLU A N 1
ATOM 670 C CA . GLU A 1 94 ? -10.568 -2.992 3.387 1.00 98.31 94 GLU A CA 1
ATOM 671 C C . GLU A 1 94 ? -10.220 -1.531 3.081 1.00 98.31 94 GLU A C 1
ATOM 673 O O . GLU A 1 94 ? -9.780 -0.777 3.948 1.00 98.31 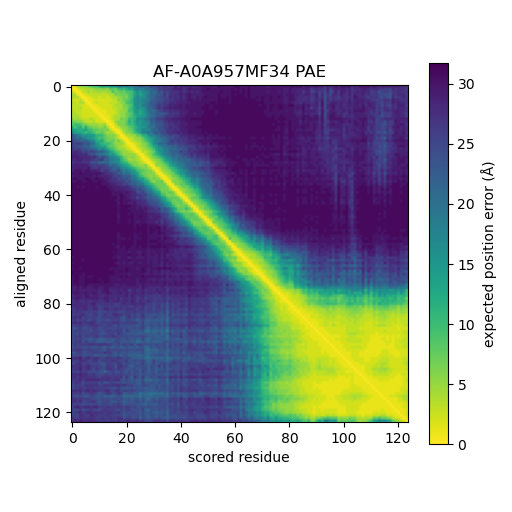94 GLU A O 1
ATOM 678 N N . LEU A 1 95 ? -10.437 -1.117 1.827 1.00 98.06 95 LEU A N 1
ATOM 679 C CA . LEU A 1 95 ? -10.182 0.251 1.352 1.00 98.06 95 LEU A CA 1
ATOM 680 C C . LEU A 1 95 ? -8.766 0.762 1.719 1.00 98.06 95 LEU A C 1
ATOM 682 O O . LEU A 1 95 ? -8.652 1.773 2.423 1.00 98.06 95 LEU A O 1
ATOM 686 N N . PRO A 1 96 ? -7.686 0.087 1.270 1.00 98.00 96 PRO A N 1
ATOM 687 C CA . PRO A 1 96 ? -6.323 0.546 1.517 1.00 98.00 96 PRO A CA 1
ATOM 688 C C . PRO A 1 96 ? -6.083 1.898 0.834 1.00 98.00 96 PRO A C 1
ATOM 690 O O 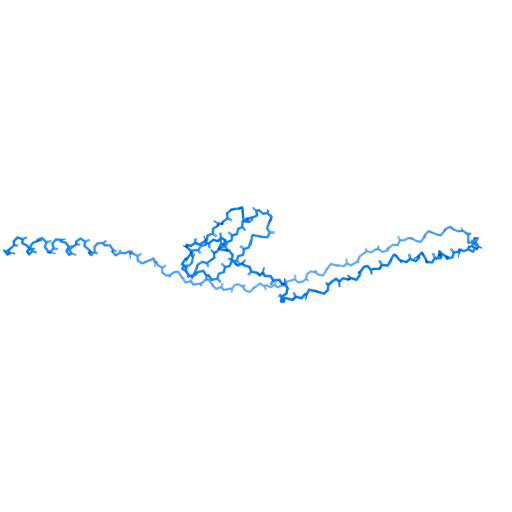. PRO A 1 96 ? -6.452 2.099 -0.323 1.00 98.00 96 PRO A O 1
ATOM 693 N N . VAL A 1 97 ? -5.469 2.831 1.558 1.00 98.44 97 VAL A N 1
ATOM 694 C CA . VAL A 1 97 ? -5.182 4.197 1.086 1.00 98.44 97 VAL A CA 1
ATOM 695 C C . VAL A 1 97 ? -3.693 4.508 1.031 1.00 98.44 97 VAL A C 1
ATOM 697 O O . VAL A 1 97 ? -3.299 5.454 0.355 1.00 98.44 97 VAL A O 1
ATOM 700 N N . PHE A 1 98 ? -2.864 3.733 1.731 1.00 98.31 98 PHE A N 1
ATOM 701 C CA . PHE A 1 98 ? -1.424 3.947 1.761 1.00 98.31 98 PHE A CA 1
ATOM 702 C C . PHE A 1 98 ? -0.671 2.634 1.983 1.00 98.31 98 PHE A C 1
ATOM 704 O O . PHE A 1 98 ? -1.140 1.772 2.728 1.00 98.31 98 PHE A O 1
ATOM 711 N N . PHE A 1 99 ? 0.492 2.511 1.343 1.00 97.44 99 PHE A N 1
ATOM 712 C CA . PHE A 1 99 ? 1.436 1.407 1.499 1.00 97.44 99 PHE A CA 1
ATOM 713 C C . PHE A 1 99 ? 2.851 1.975 1.607 1.00 97.44 99 PHE A C 1
ATOM 715 O O . PHE A 1 99 ? 3.227 2.821 0.796 1.00 97.44 99 PHE A O 1
ATOM 722 N N . THR A 1 100 ? 3.614 1.524 2.599 1.00 97.31 100 THR A N 1
ATOM 723 C CA . THR A 1 100 ? 4.998 1.965 2.833 1.00 97.31 100 THR A CA 1
ATOM 724 C C . THR A 1 100 ? 5.799 0.877 3.536 1.00 97.31 100 THR A C 1
ATOM 726 O O . THR A 1 100 ? 5.223 0.013 4.197 1.00 97.31 100 THR A O 1
ATOM 729 N N . ASP A 1 101 ? 7.121 0.940 3.442 1.00 96.44 101 ASP A N 1
ATOM 730 C CA . ASP A 1 101 ? 8.030 0.221 4.330 1.00 96.44 101 ASP A CA 1
ATOM 731 C C . ASP A 1 101 ? 8.420 1.079 5.550 1.00 96.44 101 ASP A C 1
ATOM 733 O O . ASP A 1 101 ? 8.073 2.261 5.647 1.00 96.44 101 ASP A O 1
ATOM 737 N N . ALA A 1 102 ? 9.102 0.453 6.509 1.00 95.81 102 ALA A N 1
ATOM 738 C CA . ALA A 1 102 ? 9.575 1.088 7.737 1.00 95.81 102 ALA A CA 1
ATOM 739 C C . ALA A 1 102 ? 10.801 2.004 7.557 1.00 95.81 102 ALA A C 1
ATOM 741 O O . ALA A 1 102 ? 11.093 2.800 8.448 1.00 95.81 102 ALA A O 1
ATOM 742 N N . GLY A 1 103 ? 11.571 1.848 6.478 1.00 96.38 103 GLY A N 1
ATOM 743 C CA . GLY A 1 103 ? 12.849 2.531 6.268 1.00 96.38 103 GLY A CA 1
ATOM 744 C C . GLY A 1 103 ? 13.983 2.117 7.218 1.00 96.38 103 GLY A C 1
ATOM 745 O O . GLY A 1 103 ? 15.068 2.687 7.146 1.00 96.38 103 GLY A O 1
ATOM 746 N N . ASP A 1 104 ? 13.768 1.140 8.106 1.00 97.06 104 ASP A N 1
ATOM 747 C CA . ASP A 1 104 ? 14.718 0.720 9.152 1.00 97.06 104 ASP A CA 1
ATOM 748 C C . ASP A 1 104 ? 15.453 -0.600 8.835 1.00 97.06 104 ASP A C 1
ATOM 750 O O . ASP A 1 104 ? 16.193 -1.119 9.669 1.00 97.06 104 ASP A O 1
ATOM 754 N N . GLY A 1 105 ? 15.244 -1.164 7.641 1.00 95.81 105 GLY A N 1
ATOM 755 C CA . GLY A 1 105 ? 15.837 -2.439 7.226 1.00 95.81 105 GLY A CA 1
ATOM 756 C C . GLY A 1 105 ? 15.208 -3.683 7.866 1.00 95.81 105 GLY A C 1
ATOM 757 O O . GLY A 1 105 ? 15.683 -4.788 7.622 1.00 95.81 105 GLY A O 1
ATOM 758 N N . SER A 1 106 ? 14.131 -3.544 8.649 1.00 95.50 106 SER A N 1
ATOM 759 C CA . SER A 1 106 ? 13.432 -4.685 9.264 1.00 95.50 106 SER A CA 1
ATOM 760 C C . SER A 1 106 ? 12.641 -5.548 8.275 1.00 95.50 106 SER A C 1
ATOM 762 O O . SER A 1 106 ? 12.195 -6.631 8.646 1.00 95.50 106 SER A O 1
ATOM 764 N N . GLY A 1 107 ? 12.424 -5.065 7.046 1.00 95.50 107 GLY A N 1
ATOM 765 C CA . GLY A 1 107 ? 11.546 -5.718 6.071 1.00 95.50 107 GLY A CA 1
ATOM 766 C C . GLY A 1 107 ? 10.067 -5.670 6.468 1.00 95.50 107 GLY A C 1
ATOM 767 O O . GLY A 1 107 ? 9.277 -6.486 6.001 1.00 95.50 107 GLY A O 1
ATOM 768 N N . ARG A 1 108 ? 9.674 -4.757 7.370 1.00 97.06 108 ARG A N 1
ATOM 769 C CA . ARG A 1 108 ? 8.263 -4.549 7.711 1.00 97.06 108 ARG A CA 1
ATOM 770 C C . ARG A 1 108 ? 7.597 -3.597 6.732 1.00 97.06 108 ARG A C 1
ATOM 772 O O . ARG A 1 108 ? 8.101 -2.501 6.476 1.00 97.06 108 ARG A O 1
ATOM 779 N N . HIS A 1 109 ? 6.424 -4.003 6.265 1.00 97.38 109 HIS A N 1
ATOM 780 C CA . HIS A 1 109 ? 5.556 -3.200 5.417 1.00 97.38 109 HIS A CA 1
ATOM 781 C C . HIS A 1 109 ? 4.286 -2.834 6.173 1.00 97.38 109 HIS A C 1
ATOM 783 O O . HIS A 1 109 ? 3.802 -3.584 7.024 1.00 97.38 109 HIS A O 1
ATOM 789 N N . PHE A 1 110 ? 3.728 -1.681 5.829 1.00 98.00 110 PHE A N 1
ATOM 790 C CA . PHE A 1 110 ? 2.527 -1.147 6.440 1.00 98.00 110 PHE A CA 1
ATOM 791 C C . PHE A 1 110 ? 1.480 -0.851 5.383 1.00 98.00 110 PHE A C 1
ATOM 793 O O . PHE A 1 110 ? 1.771 -0.228 4.362 1.00 98.00 110 PHE A O 1
ATOM 800 N N . VAL A 1 111 ? 0.244 -1.253 5.667 1.00 98.44 111 VAL A N 1
ATOM 801 C CA . VAL A 1 111 ? -0.937 -0.865 4.890 1.00 98.44 111 VAL A CA 1
ATOM 802 C C . VAL A 1 111 ? -1.857 -0.062 5.791 1.00 98.44 111 VAL A C 1
ATOM 804 O O . VAL A 1 111 ? -2.242 -0.535 6.859 1.00 98.44 111 VAL A O 1
ATOM 807 N N . VAL A 1 112 ? -2.239 1.133 5.349 1.00 98.50 112 VAL A N 1
ATOM 808 C CA . VAL A 1 112 ? -3.229 1.967 6.038 1.00 98.50 112 VAL A CA 1
ATOM 809 C C . VAL A 1 112 ? -4.576 1.803 5.347 1.00 98.50 112 VAL A C 1
ATOM 811 O O . VAL A 1 112 ? -4.700 2.068 4.152 1.00 98.50 112 VAL A O 1
ATOM 814 N N . GLU A 1 113 ? -5.592 1.388 6.095 1.00 98.56 113 GLU A N 1
ATOM 815 C CA . GLU A 1 113 ? -6.984 1.333 5.650 1.00 98.56 113 GLU A CA 1
ATOM 816 C C . GLU A 1 113 ? -7.703 2.651 5.937 1.00 98.56 113 GLU A C 1
ATOM 818 O O . GLU A 1 113 ? -7.483 3.296 6.965 1.00 98.56 113 GLU A O 1
ATOM 823 N N . LYS A 1 114 ? -8.655 3.021 5.075 1.00 98.56 114 LYS A N 1
ATOM 824 C CA . LYS A 1 114 ? -9.508 4.204 5.280 1.00 98.56 114 LYS A CA 1
ATOM 825 C C . LYS A 1 114 ? -10.297 4.163 6.598 1.00 98.56 114 LYS A C 1
ATOM 827 O O . LYS A 1 114 ? -10.682 5.206 7.117 1.00 98.56 114 LYS A O 1
ATOM 832 N N . THR A 1 115 ? -10.539 2.969 7.134 1.00 98.12 115 THR A N 1
ATOM 833 C CA . THR A 1 115 ? -11.210 2.733 8.422 1.00 98.12 115 THR A CA 1
ATOM 834 C C . THR A 1 115 ? -10.359 3.140 9.632 1.00 98.12 115 THR A C 1
ATOM 836 O O . THR A 1 115 ? -10.870 3.159 10.749 1.00 98.12 115 THR A O 1
ATOM 839 N N . GLY A 1 116 ? -9.079 3.478 9.427 1.00 97.81 116 GLY A N 1
ATOM 840 C CA . GLY A 1 116 ? -8.125 3.813 10.485 1.00 97.81 116 GLY A CA 1
ATOM 841 C C . GLY A 1 116 ? -7.325 2.615 11.004 1.00 97.81 116 GLY A C 1
ATOM 842 O O . GLY A 1 116 ? -6.587 2.756 11.977 1.00 97.81 116 GLY A O 1
ATOM 843 N N . LYS A 1 117 ? -7.450 1.438 10.378 1.00 98.31 117 LYS A N 1
ATOM 844 C CA . LYS A 1 117 ? -6.641 0.258 10.707 1.00 98.31 117 LYS A CA 1
ATOM 845 C C . LYS A 1 117 ? -5.289 0.322 9.998 1.00 98.31 117 LYS A C 1
ATOM 847 O O . LYS A 1 117 ? -5.224 0.647 8.814 1.00 98.31 117 LYS A O 1
ATOM 852 N N . ILE A 1 118 ? -4.223 -0.025 10.716 1.00 97.94 118 ILE A N 1
ATOM 853 C CA . ILE A 1 118 ? -2.880 -0.183 10.152 1.00 97.94 118 ILE A CA 1
ATOM 854 C C . ILE A 1 118 ? -2.484 -1.649 10.292 1.00 97.94 118 ILE A C 1
ATOM 856 O O . ILE A 1 118 ? -2.461 -2.181 11.402 1.00 97.94 118 ILE A O 1
ATOM 860 N N . TRP A 1 119 ? -2.187 -2.295 9.169 1.00 98.00 119 TRP A N 1
ATOM 861 C CA . TRP A 1 119 ? -1.640 -3.648 9.143 1.00 98.00 119 TRP A CA 1
ATOM 862 C C . TRP A 1 119 ? -0.123 -3.598 9.129 1.00 98.00 119 TRP A C 1
ATOM 864 O O . TRP A 1 119 ? 0.456 -2.740 8.464 1.00 98.00 119 TRP A O 1
ATOM 874 N N . VAL A 1 120 ? 0.495 -4.550 9.822 1.00 97.50 120 VAL A N 1
ATOM 875 C CA . VAL A 1 120 ? 1.929 -4.823 9.741 1.00 97.50 120 VAL A CA 1
ATOM 876 C C . VAL A 1 120 ? 2.104 -6.145 9.019 1.00 97.50 120 VAL A C 1
ATOM 878 O O . VAL A 1 120 ? 1.411 -7.117 9.323 1.00 97.50 120 VAL A O 1
ATOM 881 N N . ILE A 1 121 ? 3.007 -6.157 8.052 1.00 97.00 121 ILE A N 1
ATOM 882 C CA . ILE A 1 121 ? 3.395 -7.341 7.304 1.00 97.00 121 ILE A CA 1
ATOM 883 C C . ILE A 1 121 ? 4.882 -7.551 7.555 1.00 97.00 121 ILE A C 1
ATOM 885 O O . ILE A 1 121 ? 5.681 -6.646 7.308 1.00 97.00 121 ILE A O 1
ATOM 889 N N . ASP A 1 122 ? 5.235 -8.731 8.051 1.00 95.56 122 ASP A N 1
ATOM 890 C CA . ASP A 1 122 ? 6.614 -9.096 8.361 1.00 95.56 122 ASP A CA 1
ATOM 891 C C . ASP A 1 122 ? 7.268 -9.842 7.191 1.00 95.56 122 ASP A C 1
ATOM 893 O O . ASP A 1 122 ? 6.641 -10.706 6.576 1.00 95.56 122 ASP A O 1
ATOM 897 N N . GLY A 1 123 ? 8.547 -9.548 6.935 1.00 86.44 123 GLY A N 1
ATOM 898 C CA . GLY A 1 123 ? 9.364 -10.263 5.948 1.00 86.44 123 GLY A CA 1
ATOM 899 C C . GLY A 1 123 ? 8.996 -9.973 4.493 1.00 86.44 123 GLY A C 1
ATOM 900 O O . GLY A 1 123 ? 9.015 -10.899 3.681 1.00 86.44 123 GLY A O 1
ATOM 901 N N . GLY A 1 124 ? 8.613 -8.725 4.201 1.00 75.75 124 GLY A N 1
ATOM 902 C CA . GLY A 1 124 ? 8.301 -8.262 2.847 1.00 75.75 124 GLY A CA 1
ATOM 903 C C . GLY A 1 124 ? 9.509 -8.094 1.936 1.00 75.75 124 GLY A C 1
ATOM 904 O O . GLY A 1 124 ? 10.661 -8.120 2.433 1.00 75.75 124 GLY A O 1
#

Mean predicted aligned error: 20.99 Å

Solvent-accessible surface area (backbone atoms only — not comparable to full-atom values): 9089 Å² total; per-residue (Å²): 112,73,71,59,52,54,52,52,54,52,53,55,57,63,66,65,72,75,70,79,81,80,76,84,85,79,79,83,80,82,83,80,84,82,81,84,81,82,80,85,81,82,87,83,80,85,88,87,91,82,86,81,85,81,86,76,85,71,83,77,77,74,79,76,80,74,80,75,75,84,78,75,81,78,78,77,87,56,71,87,79,58,88,84,79,92,72,87,88,76,81,89,74,65,62,69,75,48,76,47,69,72,88,74,82,73,36,37,33,39,40,34,25,74,86,73,50,72,48,81,43,79,76,102

Secondary structure (DSSP, 8-state):
-HHHHHHHHHHHHHHTT--PPPPP-PPPPPPP----------------------------PPPP-PPPPPPP------GGG------------SSEEEEEE-SSSS--EEEEETTS-EEEES--

Radius of gyration: 36.7 Å; Cα contacts (8 Å, |Δi|>4): 58; chains: 1; bounding box: 116×48×50 Å